Protein AF-U6L0V9-F1 (afdb_monomer)

Secondary structure (DSSP, 8-state):
--S-----HHHHSS--PPP-SEEEESS--SSHHHHHHHHTTSS-TT---EEEE---TT-HHHHHHHHHHHTSPPPP-TTS-HHHHHTTHHHHHHTT-

Nearest PDB structures (foldseek):
  5gi4-assembly1_A  TM=8.929E-01  e=5.999E-05  Escherichia coli K-12
  2hjv-assembly2_B  TM=9.407E-01  e=1.764E-04  Bacillus subtilis
  6l5n-assembly2_B  TM=8.379E-01  e=3.024E-04  Homo sapiens
  5ivl-assembly1_B  TM=7.203E-01  e=1.347E-04  Geobacillus stearothermophilus 10
  6l5l-assembly1_A  TM=7.970E-01  e=3.234E-04  Homo sapiens

Sequence (97 aa):
EARILTATEVGSRGLDIPAVDFVLNFDVPLSSKDYIHRVGRTARAGRNGRALTLVTQYDVEMYQRIEFALGKKMEEYPDLPEEKAMVLHERALEALR

Organism: Eimeria tenella (NCBI:txid5802)

InterPro domains:
  IPR001650 Helicase, C-terminal domain-like [PF00271] (2-46)
  IPR001650 Helicase, C-terminal domain-like [PS51194] (1-85)
  IPR027417 P-loop containing nucleoside triphosphate hydrolase [G3DSA:3.40.50.300] (1-97)
  IPR027417 P-loop containing nucleoside triphosphate hydrolase [SSF52540] (2-83)
  IPR050079 DEAD box RNA helicase [PTHR47959] (3-93)

Solvent-accessible surface area (backbone atoms only — not comparable to full-atom values): 6210 Å² total; per-residue (Å²): 138,82,94,76,85,88,77,55,78,79,58,60,65,89,53,88,73,69,85,35,65,62,36,77,33,79,60,70,47,90,41,48,66,56,42,51,61,55,47,58,42,18,43,58,94,88,43,79,50,43,69,48,67,47,78,57,91,86,39,53,69,46,52,50,49,33,27,60,74,68,74,45,84,82,76,80,64,81,92,60,45,68,78,65,49,56,73,46,45,65,62,55,56,57,76,74,109

Foldseek 3Di:
DDLDDDDDPVVLPPDPQAQDQEFEAAAQDQALVVVCVRQVSYCPPNDHHYYDYDDDPVCVVSQVNNCVVVVHDDDDDPVCPPVNVVVCVVVVVVVVD

Mean predicted aligned error: 5.69 Å

Structure (mmCIF, N/CA/C/O backbone):
data_AF-U6L0V9-F1
#
_entry.id   AF-U6L0V9-F1
#
loop_
_atom_site.group_PDB
_atom_site.id
_atom_site.type_symbol
_atom_site.label_atom_id
_atom_site.label_alt_id
_atom_site.label_comp_id
_atom_site.label_asym_id
_atom_site.label_entity_id
_atom_site.label_seq_id
_atom_site.pdbx_PDB_ins_code
_atom_site.Cartn_x
_atom_site.Cartn_y
_atom_site.Cartn_z
_atom_site.occupancy
_atom_site.B_iso_or_equiv
_atom_site.auth_seq_id
_atom_site.auth_comp_id
_atom_site.auth_asym_id
_atom_site.auth_atom_id
_atom_site.pdbx_PDB_model_num
ATOM 1 N N . GLU A 1 1 ? 10.611 -22.037 -9.974 1.00 63.94 1 GLU A N 1
ATOM 2 C CA . GLU A 1 1 ? 9.940 -20.797 -10.417 1.00 63.94 1 GLU A CA 1
ATOM 3 C C . GLU A 1 1 ? 9.419 -20.073 -9.180 1.00 63.94 1 GLU A C 1
ATOM 5 O O . GLU A 1 1 ? 8.806 -20.726 -8.341 1.00 63.94 1 GLU A O 1
ATOM 10 N N . ALA A 1 2 ? 9.737 -18.790 -8.997 1.00 73.50 2 ALA A N 1
ATOM 11 C CA . ALA A 1 2 ? 9.294 -18.014 -7.837 1.00 73.50 2 ALA A CA 1
ATOM 12 C C . ALA A 1 2 ? 8.072 -17.171 -8.222 1.00 73.50 2 ALA A C 1
ATOM 14 O O . ALA A 1 2 ? 8.122 -16.435 -9.201 1.00 73.50 2 ALA A O 1
ATOM 15 N N . ARG A 1 3 ? 6.975 -17.295 -7.464 1.00 87.31 3 ARG A N 1
ATOM 16 C CA . ARG A 1 3 ? 5.717 -16.558 -7.711 1.00 87.31 3 ARG A CA 1
ATOM 17 C C . ARG A 1 3 ? 5.614 -15.251 -6.925 1.00 87.31 3 ARG A C 1
ATOM 19 O O . ARG A 1 3 ? 4.732 -14.447 -7.193 1.00 87.31 3 ARG A O 1
ATOM 26 N N . ILE A 1 4 ? 6.482 -15.074 -5.931 1.00 89.94 4 ILE A N 1
ATOM 27 C CA . ILE A 1 4 ? 6.471 -13.947 -5.002 1.00 89.94 4 ILE A CA 1
ATOM 28 C C . ILE A 1 4 ? 7.891 -13.400 -4.919 1.00 89.94 4 ILE A C 1
ATOM 30 O O . ILE A 1 4 ? 8.844 -14.163 -4.752 1.00 89.94 4 ILE A O 1
ATOM 34 N N . LEU A 1 5 ? 8.009 -12.079 -5.032 1.00 89.06 5 LEU A N 1
ATOM 35 C CA . LEU A 1 5 ? 9.235 -11.331 -4.795 1.00 89.06 5 LEU A CA 1
ATOM 36 C C . LEU A 1 5 ? 8.992 -10.376 -3.629 1.00 89.06 5 LEU A C 1
ATOM 38 O O . LEU A 1 5 ? 8.120 -9.512 -3.710 1.00 89.06 5 LEU A O 1
ATOM 42 N N . THR A 1 6 ? 9.795 -10.508 -2.580 1.00 88.50 6 THR A N 1
ATOM 43 C CA . THR A 1 6 ? 9.809 -9.571 -1.454 1.00 88.50 6 THR A CA 1
ATOM 44 C C . THR A 1 6 ? 11.019 -8.659 -1.596 1.00 88.50 6 THR A C 1
ATOM 46 O O . THR A 1 6 ? 12.134 -9.139 -1.792 1.00 88.50 6 THR A O 1
ATOM 49 N N . ALA A 1 7 ? 10.814 -7.346 -1.509 1.00 85.50 7 ALA A N 1
ATOM 50 C CA . ALA A 1 7 ? 11.887 -6.365 -1.624 1.00 85.50 7 ALA A CA 1
ATOM 51 C C . ALA A 1 7 ? 11.626 -5.146 -0.734 1.00 85.50 7 ALA A C 1
ATOM 53 O O . ALA A 1 7 ? 10.486 -4.716 -0.572 1.00 85.50 7 ALA A O 1
ATOM 54 N N . THR A 1 8 ? 12.701 -4.566 -0.202 1.00 85.31 8 THR A N 1
ATOM 55 C CA . THR A 1 8 ? 12.695 -3.244 0.442 1.00 85.31 8 THR A CA 1
ATOM 56 C C . THR A 1 8 ? 13.081 -2.161 -0.571 1.00 85.31 8 THR A C 1
ATOM 58 O O . THR A 1 8 ? 13.518 -2.462 -1.687 1.00 85.31 8 THR A O 1
ATOM 61 N N . GLU A 1 9 ? 12.950 -0.880 -0.208 1.00 69.69 9 GLU A N 1
ATOM 62 C CA . GLU A 1 9 ? 13.212 0.235 -1.135 1.00 69.69 9 GLU A CA 1
ATOM 63 C C . GLU A 1 9 ? 14.613 0.212 -1.758 1.00 69.69 9 GLU A C 1
ATOM 65 O O . GLU A 1 9 ? 14.762 0.543 -2.937 1.00 69.69 9 GLU A O 1
ATOM 70 N N . VAL A 1 10 ? 15.618 -0.250 -1.006 1.00 65.38 10 VAL A N 1
ATOM 71 C CA . VAL A 1 10 ? 17.005 -0.388 -1.479 1.00 65.38 10 VAL A CA 1
ATOM 72 C C . VAL A 1 10 ? 17.108 -1.416 -2.607 1.00 65.38 10 VAL A C 1
ATOM 74 O O . VAL A 1 10 ? 17.838 -1.193 -3.567 1.00 65.38 10 VAL A O 1
ATOM 77 N N . GLY A 1 11 ? 16.327 -2.498 -2.547 1.00 57.31 11 GLY A N 1
ATOM 78 C CA . GLY A 1 11 ? 16.280 -3.504 -3.606 1.00 57.31 11 GLY A CA 1
ATOM 79 C C . GLY A 1 11 ? 15.571 -3.014 -4.869 1.00 57.31 11 GLY A C 1
ATOM 80 O O . GLY A 1 11 ? 15.892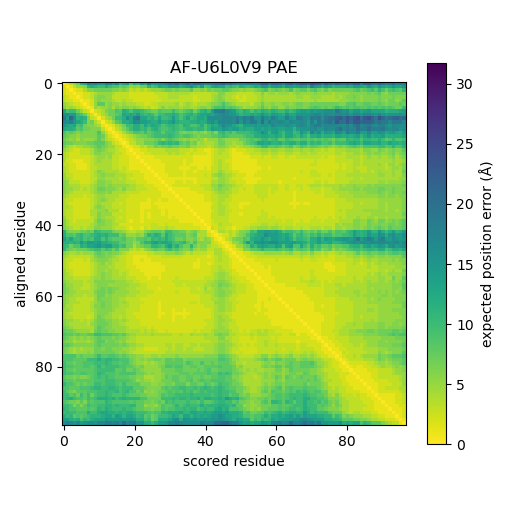 -3.447 -5.962 1.00 57.31 11 GLY A O 1
ATOM 81 N N . SER A 1 12 ? 14.627 -2.079 -4.767 1.00 55.50 12 SER A N 1
ATOM 82 C CA . SER A 1 12 ? 13.791 -1.675 -5.912 1.00 55.50 12 SER A CA 1
ATOM 83 C C . SER A 1 12 ? 14.478 -0.754 -6.934 1.00 55.50 12 SER A C 1
ATOM 85 O O . SER A 1 12 ? 13.986 -0.596 -8.057 1.00 55.50 12 SER A O 1
ATOM 87 N N . ARG A 1 13 ? 15.604 -0.122 -6.571 1.00 62.91 13 ARG A N 1
ATOM 88 C CA . ARG A 1 13 ? 16.340 0.800 -7.450 1.00 62.91 13 ARG A CA 1
ATOM 89 C C . ARG A 1 13 ? 17.378 0.030 -8.261 1.00 62.91 13 ARG A C 1
ATOM 91 O O . ARG A 1 13 ? 18.325 -0.509 -7.709 1.00 62.91 13 ARG A O 1
ATOM 98 N N . GLY A 1 14 ? 17.201 0.005 -9.580 1.00 63.16 14 GLY A N 1
ATOM 99 C CA . GLY A 1 14 ? 18.110 -0.688 -10.499 1.00 63.16 14 GLY A CA 1
ATOM 100 C C . GLY A 1 14 ? 17.763 -2.157 -10.757 1.00 63.16 14 GLY A C 1
ATOM 101 O O . GLY A 1 14 ? 18.340 -2.742 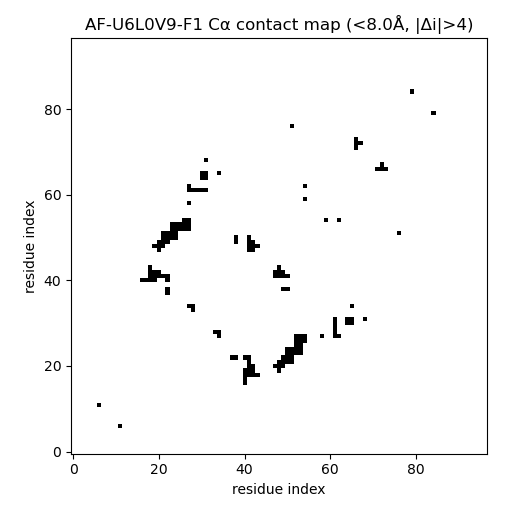-11.667 1.00 63.16 14 GLY A O 1
ATOM 102 N N . LEU A 1 15 ? 16.789 -2.734 -10.039 1.00 70.00 15 LEU A N 1
ATOM 103 C CA . LEU A 1 15 ? 16.189 -4.010 -10.429 1.00 70.00 15 LEU A CA 1
ATOM 104 C C . LEU A 1 15 ? 15.169 -3.792 -11.552 1.00 70.00 15 LEU A C 1
ATOM 106 O O . LEU A 1 15 ? 14.190 -3.051 -11.401 1.00 70.00 15 LEU A O 1
ATOM 110 N N . ASP A 1 16 ? 15.393 -4.471 -12.674 1.00 75.38 16 ASP A N 1
ATOM 111 C CA . ASP A 1 16 ? 14.401 -4.607 -13.735 1.00 75.38 16 ASP A CA 1
ATOM 112 C C . ASP A 1 16 ? 13.359 -5.650 -13.317 1.00 75.38 16 ASP A C 1
ATOM 114 O O . ASP A 1 16 ? 13.490 -6.848 -13.565 1.00 75.38 16 ASP A O 1
ATOM 118 N N . ILE A 1 17 ? 12.357 -5.191 -12.566 1.00 77.94 17 ILE A N 1
ATOM 119 C CA . ILE A 1 17 ? 11.241 -6.036 -12.145 1.00 77.94 17 ILE A CA 1
ATOM 120 C C . ILE A 1 17 ? 10.278 -6.160 -13.335 1.00 77.94 17 ILE A C 1
ATOM 122 O O . ILE A 1 17 ? 9.753 -5.125 -13.774 1.00 77.94 17 ILE A O 1
ATOM 126 N N . PRO A 1 18 ? 10.015 -7.385 -13.836 1.00 76.00 18 PRO A N 1
ATOM 127 C CA . PRO A 1 18 ? 9.063 -7.599 -14.919 1.00 76.00 18 PRO A CA 1
ATOM 128 C C . PRO A 1 18 ? 7.669 -7.109 -14.517 1.00 76.00 18 PRO A C 1
ATOM 130 O O . PRO A 1 18 ? 7.362 -6.949 -13.337 1.00 76.00 18 PRO A O 1
ATOM 133 N N . ALA A 1 19 ? 6.803 -6.866 -15.501 1.00 85.50 19 ALA A N 1
ATOM 134 C CA . ALA A 1 19 ? 5.421 -6.490 -15.220 1.00 85.50 19 ALA A CA 1
ATOM 135 C C . ALA A 1 19 ? 4.744 -7.562 -14.348 1.00 85.50 19 ALA A C 1
ATOM 137 O O . ALA A 1 19 ? 4.704 -8.732 -14.730 1.00 85.50 19 ALA A O 1
ATOM 138 N N . VAL A 1 20 ? 4.213 -7.144 -13.198 1.00 89.19 20 VAL A N 1
ATOM 139 C CA . VAL A 1 20 ? 3.525 -8.022 -12.243 1.00 89.19 20 VAL A CA 1
ATOM 140 C C . VAL A 1 20 ? 2.022 -7.774 -12.263 1.00 89.19 20 VAL A C 1
ATOM 142 O O . VAL A 1 20 ? 1.566 -6.644 -12.455 1.00 89.19 20 VAL A O 1
ATOM 145 N N . ASP A 1 21 ? 1.239 -8.819 -12.012 1.00 91.25 21 ASP A N 1
ATOM 146 C CA . ASP A 1 21 ? -0.224 -8.707 -11.951 1.00 91.25 21 ASP A CA 1
ATOM 147 C C . ASP A 1 21 ? -0.704 -8.025 -10.656 1.00 91.25 21 ASP A C 1
ATOM 149 O O . ASP A 1 21 ? -1.799 -7.458 -10.612 1.00 91.25 21 ASP A O 1
ATOM 153 N N . PHE A 1 22 ? 0.126 -8.046 -9.606 1.00 92.12 22 PHE A N 1
ATOM 154 C CA . PHE A 1 22 ? -0.216 -7.523 -8.288 1.00 92.12 22 PHE A CA 1
ATOM 155 C C . PHE A 1 22 ? 0.982 -6.879 -7.583 1.00 92.12 22 PHE A C 1
ATOM 157 O O . PHE A 1 22 ? 2.088 -7.416 -7.605 1.00 92.12 22 PHE A O 1
ATOM 164 N N . VAL A 1 23 ? 0.742 -5.757 -6.905 1.00 93.19 23 VAL A N 1
ATOM 165 C CA . VAL A 1 23 ? 1.691 -5.113 -5.985 1.00 93.19 23 VAL A CA 1
ATOM 166 C C . VAL A 1 23 ? 1.074 -5.059 -4.589 1.00 93.19 23 VAL A C 1
ATOM 168 O O . VAL A 1 23 ? 0.001 -4.489 -4.409 1.00 93.19 23 VAL A O 1
ATOM 171 N N . LEU A 1 24 ? 1.767 -5.622 -3.597 1.00 94.12 24 LEU A N 1
ATOM 172 C CA . LEU A 1 24 ? 1.409 -5.506 -2.182 1.00 94.12 24 LEU A CA 1
ATOM 173 C C . LEU A 1 24 ? 2.403 -4.573 -1.484 1.00 94.12 24 LEU A C 1
ATOM 175 O O . LEU A 1 24 ? 3.585 -4.895 -1.387 1.00 94.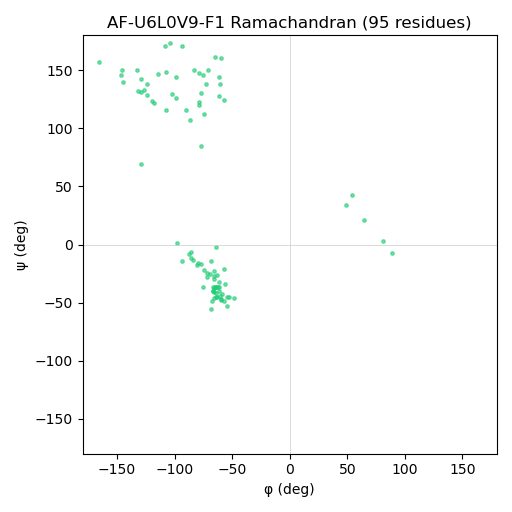12 24 LEU A O 1
ATOM 179 N N . ASN A 1 25 ? 1.935 -3.436 -0.978 1.00 94.44 25 ASN A N 1
ATOM 180 C CA . ASN A 1 25 ? 2.703 -2.626 -0.040 1.00 94.44 25 ASN A CA 1
ATOM 181 C C . ASN A 1 25 ? 2.432 -3.143 1.371 1.00 94.44 25 ASN A C 1
ATOM 183 O O . ASN A 1 25 ? 1.340 -2.937 1.899 1.00 94.44 25 ASN A O 1
ATOM 187 N N . PHE A 1 26 ? 3.420 -3.827 1.949 1.00 92.56 26 PHE A N 1
ATOM 188 C CA . PHE A 1 26 ? 3.342 -4.281 3.336 1.00 92.56 26 PHE A CA 1
ATOM 189 C C . PHE A 1 26 ? 3.330 -3.098 4.313 1.00 92.56 26 PHE A C 1
ATOM 191 O O . PHE A 1 26 ? 2.512 -3.078 5.220 1.00 92.56 26 PHE A O 1
ATOM 198 N N . ASP A 1 27 ? 4.158 -2.085 4.045 1.00 93.00 27 ASP A N 1
ATOM 199 C CA . ASP A 1 27 ? 4.149 -0.798 4.744 1.00 93.00 27 ASP A CA 1
ATOM 200 C C . ASP A 1 27 ? 3.739 0.324 3.785 1.00 93.00 27 ASP A C 1
ATOM 202 O O . ASP A 1 27 ? 4.098 0.307 2.592 1.00 93.00 27 ASP A O 1
ATOM 206 N N . VAL A 1 28 ? 3.040 1.335 4.307 1.00 94.88 28 VAL A N 1
ATOM 207 C CA . VAL A 1 28 ? 2.670 2.528 3.539 1.00 94.88 28 VAL A CA 1
ATOM 208 C C . VAL A 1 28 ? 3.939 3.258 3.071 1.00 94.88 28 VAL A C 1
ATOM 210 O O . VAL A 1 28 ? 4.822 3.547 3.879 1.00 94.88 28 VAL A O 1
ATOM 213 N N . PRO A 1 29 ? 4.080 3.574 1.767 1.00 92.69 29 PRO A N 1
ATOM 214 C CA . PRO A 1 29 ? 5.235 4.324 1.281 1.00 92.69 29 PRO A CA 1
ATOM 215 C C . PRO A 1 29 ? 5.342 5.708 1.936 1.00 92.69 29 PRO A C 1
ATOM 217 O O . PRO A 1 29 ? 4.353 6.433 2.032 1.00 92.69 29 PRO A O 1
ATOM 220 N N . LEU A 1 30 ? 6.564 6.107 2.306 1.00 90.50 30 LEU A N 1
ATOM 221 C CA . LEU A 1 30 ? 6.836 7.384 2.986 1.00 90.50 30 LEU A CA 1
ATOM 222 C C . LEU A 1 30 ? 6.532 8.613 2.113 1.00 90.50 30 LEU A C 1
ATOM 224 O O . LEU A 1 30 ? 6.320 9.717 2.621 1.00 90.50 30 LEU A O 1
ATOM 228 N N . SER A 1 31 ? 6.534 8.436 0.789 1.00 91.31 31 SER A N 1
ATOM 229 C CA . SER A 1 31 ? 6.215 9.480 -0.176 1.00 91.31 31 SER A CA 1
ATOM 230 C C . SER A 1 31 ? 5.236 8.992 -1.244 1.00 91.31 31 SER A C 1
ATOM 232 O O . SE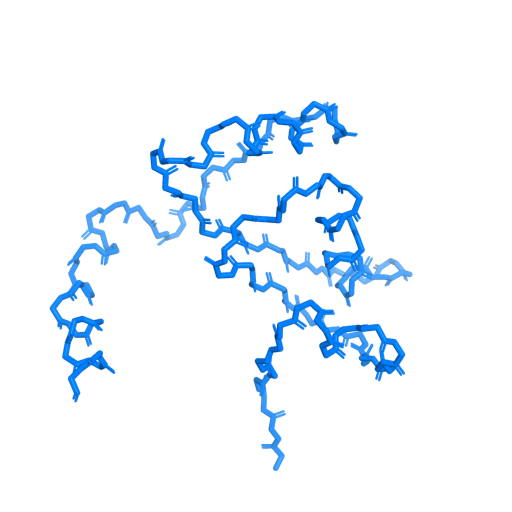R A 1 31 ? 5.240 7.829 -1.658 1.00 91.31 31 SER A O 1
ATOM 234 N N . SER A 1 32 ? 4.423 9.915 -1.761 1.00 93.25 32 SER A N 1
ATOM 235 C CA . SER A 1 32 ? 3.518 9.648 -2.886 1.00 93.25 32 SER A CA 1
ATOM 236 C C . SER A 1 32 ? 4.263 9.238 -4.157 1.00 93.25 32 SER A C 1
ATOM 238 O O . SER A 1 32 ? 3.778 8.405 -4.922 1.00 93.25 32 SER A O 1
ATOM 240 N N . LYS A 1 33 ? 5.472 9.769 -4.364 1.00 91.44 33 LYS A N 1
ATOM 241 C CA . LYS A 1 33 ? 6.343 9.396 -5.482 1.00 91.44 33 LYS A CA 1
ATOM 242 C C . LYS A 1 33 ? 6.749 7.925 -5.405 1.00 91.44 33 LYS A C 1
ATOM 244 O O . LYS A 1 33 ? 6.671 7.226 -6.415 1.00 91.44 33 LYS A O 1
ATOM 249 N N . ASP A 1 34 ? 7.135 7.449 -4.224 1.00 90.94 34 ASP A N 1
ATOM 250 C CA . ASP A 1 34 ? 7.509 6.046 -4.036 1.00 90.94 34 ASP A CA 1
ATOM 251 C C . ASP A 1 34 ? 6.299 5.131 -4.218 1.00 90.94 34 ASP A C 1
ATOM 253 O O . ASP A 1 34 ? 6.405 4.121 -4.914 1.00 90.94 34 ASP A O 1
ATOM 257 N N . TYR A 1 35 ? 5.123 5.524 -3.716 1.00 92.44 35 TYR A N 1
ATOM 258 C CA . TYR A 1 35 ? 3.879 4.806 -3.994 1.00 92.44 35 TYR A CA 1
ATOM 259 C C . TYR A 1 35 ? 3.632 4.652 -5.502 1.00 92.44 35 TYR A C 1
ATOM 261 O O . TYR A 1 35 ? 3.471 3.528 -5.979 1.00 92.44 35 TYR A O 1
ATOM 269 N N . ILE A 1 36 ? 3.670 5.750 -6.267 1.00 91.19 36 ILE A N 1
ATOM 270 C CA . ILE A 1 36 ? 3.445 5.746 -7.724 1.00 91.19 36 ILE A CA 1
ATOM 271 C C . ILE A 1 36 ? 4.462 4.844 -8.434 1.00 91.19 36 ILE A C 1
ATOM 273 O O . ILE A 1 36 ? 4.096 4.066 -9.314 1.00 91.19 36 ILE A O 1
ATOM 277 N N . HIS A 1 37 ? 5.735 4.897 -8.042 1.00 88.62 37 HIS A N 1
ATOM 278 C CA . HIS A 1 37 ? 6.773 4.045 -8.621 1.00 88.62 37 HIS A CA 1
ATOM 279 C C . HIS A 1 37 ? 6.579 2.555 -8.314 1.00 88.62 37 HIS A C 1
ATOM 281 O O . HIS A 1 37 ? 6.867 1.722 -9.180 1.00 88.62 37 HIS A O 1
ATOM 287 N N . ARG A 1 38 ? 6.106 2.216 -7.107 1.00 89.56 38 ARG A N 1
ATOM 288 C CA . ARG A 1 38 ? 5.815 0.835 -6.699 1.00 89.56 38 ARG A CA 1
ATOM 289 C C . ARG A 1 38 ? 4.615 0.286 -7.462 1.00 89.56 38 ARG A C 1
ATOM 291 O O . ARG A 1 38 ? 4.744 -0.722 -8.150 1.00 89.56 38 ARG A O 1
ATOM 298 N N . VAL A 1 39 ? 3.469 0.966 -7.411 1.00 90.62 39 VAL A N 1
ATOM 299 C CA . VAL A 1 39 ? 2.248 0.491 -8.089 1.00 90.62 39 VAL A CA 1
ATOM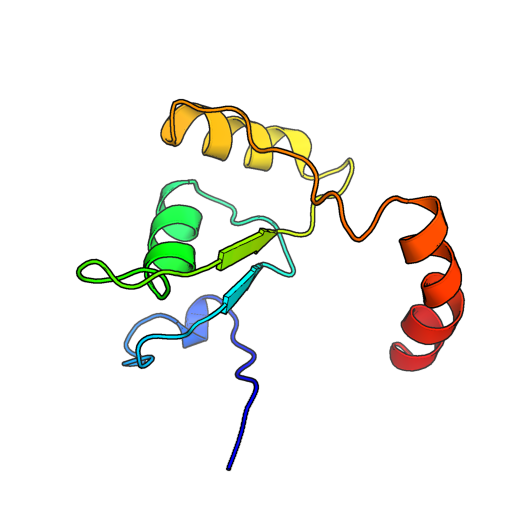 300 C C . VAL A 1 39 ? 2.371 0.565 -9.607 1.00 90.62 39 VAL A C 1
ATOM 302 O O . VAL A 1 39 ? 1.803 -0.258 -10.312 1.00 90.62 39 VAL A O 1
ATOM 305 N N . GLY A 1 40 ? 3.214 1.459 -10.126 1.00 89.25 40 GLY A N 1
ATOM 306 C CA . GLY A 1 40 ? 3.567 1.507 -11.539 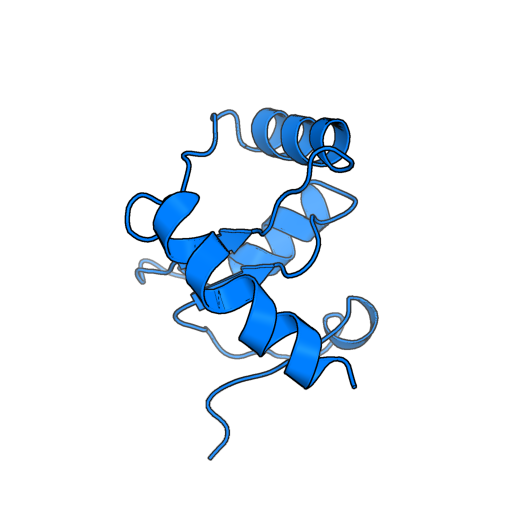1.00 89.25 40 GLY A CA 1
ATOM 307 C C . GLY A 1 40 ? 4.310 0.267 -12.049 1.00 89.25 40 GLY A C 1
ATOM 308 O O . GLY A 1 40 ? 4.638 0.228 -13.231 1.00 89.25 40 GLY A O 1
ATOM 309 N N . ARG A 1 41 ? 4.623 -0.732 -11.209 1.00 88.12 41 ARG A N 1
ATOM 310 C CA . ARG A 1 41 ? 5.112 -2.060 -11.638 1.00 88.12 41 ARG A CA 1
ATOM 311 C C . ARG A 1 41 ? 3.996 -2.992 -12.099 1.00 88.12 41 ARG A C 1
ATOM 313 O O . ARG A 1 41 ? 4.274 -3.951 -12.817 1.00 88.12 41 ARG A O 1
ATOM 320 N N . THR A 1 42 ? 2.754 -2.680 -11.745 1.00 90.00 42 THR A N 1
ATOM 321 C CA . THR A 1 42 ? 1.565 -3.331 -12.290 1.00 90.00 42 THR A CA 1
ATOM 322 C C . THR A 1 42 ? 0.869 -2.431 -13.317 1.00 90.00 42 THR A C 1
ATOM 324 O O . THR A 1 42 ? 1.283 -1.293 -13.539 1.00 90.00 42 THR A O 1
ATOM 327 N N . ALA A 1 43 ? -0.152 -2.962 -13.992 1.00 79.81 43 ALA A N 1
ATOM 328 C CA . ALA A 1 43 ? -1.040 -2.244 -14.912 1.00 79.81 43 ALA A CA 1
ATOM 329 C C . ALA A 1 43 ? -0.352 -1.352 -15.981 1.00 79.81 43 ALA A C 1
ATOM 331 O O . ALA A 1 43 ? -0.853 -0.287 -16.345 1.00 79.81 43 ALA A O 1
ATOM 332 N N . ARG A 1 44 ? 0.822 -1.752 -16.497 1.00 76.62 44 ARG A N 1
ATOM 333 C CA . ARG A 1 44 ? 1.520 -1.016 -17.571 1.00 76.62 44 ARG A CA 1
ATOM 334 C C . ARG A 1 44 ? 0.916 -1.307 -18.948 1.00 76.62 44 ARG A C 1
ATOM 336 O O . ARG A 1 44 ? 0.508 -2.432 -19.226 1.00 76.62 44 ARG A O 1
ATOM 343 N N . ALA A 1 45 ? 0.945 -0.305 -19.831 1.00 74.75 45 ALA A N 1
ATOM 344 C CA . ALA A 1 45 ? 0.626 -0.434 -21.259 1.00 74.75 45 ALA A CA 1
ATOM 345 C C . ALA A 1 45 ? -0.753 -1.065 -21.562 1.00 74.75 45 ALA A C 1
ATOM 347 O O . ALA A 1 45 ? -0.877 -1.911 -22.443 1.00 74.75 45 ALA A O 1
ATOM 348 N N . GLY A 1 46 ? -1.790 -0.672 -20.816 1.00 72.31 46 GLY A N 1
ATOM 349 C CA . GLY A 1 46 ? -3.165 -1.144 -21.034 1.00 72.31 46 GLY A CA 1
ATOM 350 C C . GLY A 1 46 ? -3.475 -2.521 -20.440 1.00 72.31 46 GLY A C 1
ATOM 351 O O . GLY A 1 46 ? -4.585 -3.018 -20.605 1.00 72.31 46 GLY A O 1
ATOM 352 N N . ARG A 1 47 ? -2.525 -3.141 -19.729 1.00 80.06 47 ARG A N 1
ATOM 353 C CA . ARG A 1 47 ? -2.791 -4.348 -18.939 1.00 80.06 47 ARG A CA 1
ATOM 354 C C . ARG A 1 47 ? -3.538 -3.986 -17.660 1.00 80.06 47 ARG A C 1
ATOM 356 O O . ARG A 1 47 ? -3.278 -2.948 -17.057 1.00 80.06 47 ARG A O 1
ATOM 363 N N . ASN A 1 48 ? -4.418 -4.880 -17.221 1.00 83.94 48 ASN A N 1
ATOM 364 C CA . ASN A 1 48 ? -5.014 -4.793 -15.893 1.00 83.94 48 ASN A CA 1
ATOM 365 C C . ASN A 1 48 ? -3.963 -5.124 -14.830 1.00 83.94 48 ASN A C 1
ATOM 367 O O . ASN A 1 48 ? -3.036 -5.898 -15.072 1.00 83.94 48 ASN A O 1
ATOM 371 N N . GLY A 1 49 ? -4.116 -4.537 -13.652 1.00 89.31 49 GLY A N 1
ATOM 372 C CA . GLY A 1 49 ? -3.214 -4.751 -12.536 1.00 89.31 49 GLY A CA 1
ATOM 373 C C . GLY A 1 49 ? -3.823 -4.230 -11.250 1.00 89.31 49 GLY A C 1
ATOM 374 O O . GLY A 1 49 ? -4.729 -3.394 -11.278 1.00 89.31 49 GLY A O 1
ATOM 375 N N . ARG A 1 50 ? -3.365 -4.759 -10.120 1.00 91.44 50 ARG A N 1
ATOM 376 C CA . ARG A 1 50 ? -3.927 -4.440 -8.807 1.00 91.44 50 ARG A CA 1
ATOM 377 C C . ARG A 1 50 ? -2.828 -4.037 -7.839 1.00 91.44 50 ARG A C 1
ATOM 379 O O . ARG A 1 50 ? -1.741 -4.609 -7.842 1.00 91.44 50 ARG A O 1
ATOM 386 N N . ALA A 1 51 ? -3.136 -3.062 -6.996 1.00 92.69 51 ALA A N 1
ATOM 387 C CA . ALA A 1 51 ? -2.282 -2.671 -5.891 1.00 92.69 51 ALA A CA 1
ATOM 388 C C . ALA A 1 51 ? -3.094 -2.683 -4.598 1.00 92.69 51 ALA A C 1
ATOM 390 O O . ALA A 1 51 ? -4.205 -2.155 -4.569 1.00 92.69 51 ALA A O 1
ATOM 391 N N . LEU A 1 52 ? -2.533 -3.280 -3.552 1.00 94.12 52 LEU A N 1
ATOM 392 C CA . LEU A 1 52 ? -3.074 -3.256 -2.199 1.00 94.12 52 LEU A CA 1
ATOM 393 C C . LEU A 1 52 ? -2.004 -2.710 -1.263 1.00 94.12 52 LEU A C 1
ATOM 395 O O . LEU A 1 52 ? -0.831 -3.060 -1.383 1.00 94.12 52 LEU A O 1
ATOM 399 N N . THR A 1 53 ? -2.415 -1.861 -0.335 1.00 94.44 53 THR A N 1
ATOM 400 C CA . THR A 1 53 ? -1.536 -1.322 0.697 1.00 94.44 53 THR A CA 1
ATOM 401 C C . THR A 1 53 ? -2.144 -1.634 2.045 1.00 94.44 53 THR A C 1
ATOM 403 O O . THR A 1 53 ? -3.319 -1.344 2.258 1.00 94.44 53 THR A O 1
ATOM 406 N N . LEU A 1 54 ? -1.353 -2.224 2.935 1.00 92.94 54 LEU A N 1
ATOM 407 C CA . LEU A 1 54 ? -1.742 -2.367 4.329 1.00 92.94 54 LEU A CA 1
ATOM 408 C C . LEU A 1 54 ? -1.548 -1.011 5.010 1.00 92.94 54 LEU A C 1
ATOM 410 O O . LEU A 1 54 ? -0.515 -0.367 4.832 1.00 92.94 54 LEU A O 1
ATOM 414 N N . VAL A 1 55 ? -2.571 -0.559 5.728 1.00 92.94 55 VAL A N 1
ATOM 415 C CA . VAL A 1 55 ? -2.606 0.752 6.378 1.00 92.94 55 VAL A CA 1
ATOM 416 C C . VAL A 1 55 ? -2.992 0.536 7.830 1.00 92.94 55 VAL A C 1
ATOM 418 O O . VAL A 1 55 ? -3.967 -0.157 8.119 1.00 92.94 55 VAL A O 1
ATOM 421 N N . THR A 1 56 ? -2.241 1.135 8.745 1.00 91.88 56 THR A N 1
ATOM 422 C CA . THR A 1 56 ? -2.556 1.156 10.171 1.00 91.88 56 THR A CA 1
ATOM 423 C C . THR A 1 56 ? -3.003 2.550 10.605 1.00 91.88 56 THR A C 1
ATOM 425 O O . THR A 1 56 ? -2.845 3.539 9.886 1.00 91.88 56 THR A O 1
ATOM 428 N N . GLN A 1 57 ? -3.506 2.658 11.835 1.00 92.12 57 GLN A N 1
ATOM 429 C CA . GLN A 1 57 ? -3.826 3.949 12.456 1.00 92.12 57 GLN A CA 1
ATOM 430 C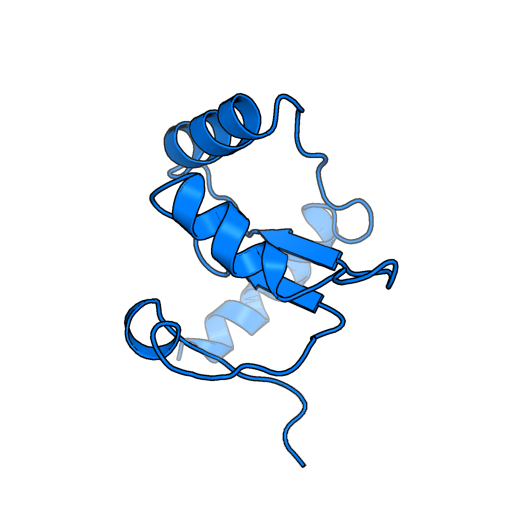 C . GLN A 1 57 ? -2.631 4.922 12.524 1.00 92.12 57 GLN A C 1
ATOM 432 O O . GLN A 1 57 ? -2.834 6.128 12.637 1.00 92.12 57 GLN A O 1
ATOM 437 N N . TYR A 1 58 ? -1.393 4.423 12.444 1.00 95.00 58 TYR A N 1
ATOM 438 C CA . TYR A 1 58 ? -0.182 5.245 12.491 1.00 95.00 58 TYR A CA 1
ATOM 439 C C . TYR A 1 58 ? 0.218 5.805 11.119 1.00 95.00 58 TYR A C 1
ATOM 441 O O . TYR A 1 58 ? 1.037 6.718 11.044 1.00 95.00 58 TYR A O 1
ATOM 449 N N . ASP A 1 59 ? -0.392 5.314 10.038 1.00 94.88 59 ASP A N 1
ATOM 450 C CA . ASP A 1 59 ? -0.025 5.674 8.666 1.00 94.88 59 ASP A CA 1
ATOM 451 C C . ASP A 1 59 ? -0.913 6.767 8.059 1.00 94.88 59 ASP A C 1
ATOM 453 O O . ASP A 1 59 ? -0.728 7.144 6.901 1.00 94.88 59 ASP A O 1
ATOM 457 N N . VAL A 1 60 ? -1.880 7.288 8.824 1.00 93.31 60 VAL A N 1
ATOM 458 C CA . VAL A 1 60 ? -2.953 8.171 8.332 1.00 93.31 60 VAL A CA 1
ATOM 459 C C . VAL A 1 60 ? -2.410 9.364 7.547 1.00 93.31 60 VAL A C 1
ATOM 461 O O . VAL A 1 60 ? -2.908 9.660 6.462 1.00 93.31 60 VAL A O 1
ATOM 464 N N . GLU A 1 61 ? -1.368 10.028 8.046 1.00 94.56 61 GLU A N 1
ATOM 465 C CA . GLU A 1 61 ? -0.785 11.186 7.363 1.00 94.56 61 GLU A CA 1
ATOM 466 C C . GLU A 1 61 ? -0.142 10.799 6.020 1.00 94.56 61 GLU A C 1
ATOM 468 O O . GLU A 1 61 ? -0.368 11.454 4.999 1.00 94.56 61 GLU A O 1
ATOM 473 N N . MET A 1 62 ? 0.643 9.718 5.999 1.00 94.81 62 MET A N 1
ATOM 474 C CA . MET A 1 62 ? 1.305 9.226 4.787 1.00 94.81 62 MET A CA 1
ATOM 475 C C . MET A 1 62 ? 0.274 8.779 3.750 1.00 94.81 62 MET A C 1
ATOM 477 O O . MET A 1 62 ? 0.346 9.178 2.587 1.00 94.81 62 MET A O 1
ATOM 481 N N . TYR A 1 63 ? -0.736 8.035 4.191 1.00 94.75 63 TYR A N 1
ATOM 482 C CA . TYR A 1 63 ? -1.864 7.608 3.377 1.00 94.75 63 TYR A CA 1
ATOM 483 C C . TYR A 1 63 ? -2.612 8.798 2.752 1.00 94.75 63 TYR A C 1
ATOM 485 O O . TYR A 1 63 ? -2.801 8.839 1.535 1.00 94.75 63 TYR A O 1
ATOM 493 N N . GLN A 1 64 ? -2.957 9.818 3.544 1.00 95.25 64 GLN A N 1
ATOM 494 C CA . GLN A 1 64 ? -3.660 11.010 3.055 1.00 95.25 64 GLN A CA 1
ATOM 495 C C . GLN A 1 64 ? -2.834 11.814 2.044 1.00 95.25 64 GLN A C 1
ATOM 497 O O . GLN A 1 64 ? -3.385 12.328 1.069 1.00 95.25 64 GLN A O 1
ATOM 502 N N . ARG A 1 65 ? -1.510 11.900 2.224 1.00 95.56 65 ARG A N 1
ATOM 503 C CA . ARG A 1 65 ? -0.614 12.522 1.233 1.00 95.56 65 ARG A CA 1
ATOM 504 C C . ARG A 1 65 ? -0.634 11.771 -0.098 1.00 95.56 65 ARG A C 1
ATOM 506 O O . ARG A 1 65 ? -0.562 12.405 -1.151 1.00 95.56 65 ARG A O 1
ATOM 513 N N . ILE A 1 66 ? -0.736 10.441 -0.067 1.00 96.06 66 ILE A N 1
ATOM 514 C CA . ILE A 1 66 ? -0.864 9.629 -1.282 1.00 96.06 66 ILE A CA 1
ATOM 515 C C . ILE A 1 66 ? -2.219 9.891 -1.950 1.00 96.06 66 ILE A C 1
ATOM 517 O O . ILE A 1 66 ? -2.240 10.182 -3.143 1.00 96.06 66 ILE A O 1
ATOM 521 N N . GLU A 1 67 ? -3.331 9.858 -1.210 1.00 96.06 67 GLU A N 1
ATOM 522 C CA . GLU A 1 67 ? -4.663 10.185 -1.754 1.00 96.06 67 GLU A CA 1
ATOM 523 C C . GLU A 1 67 ? -4.692 11.567 -2.413 1.00 96.06 67 GLU A C 1
ATOM 525 O O . GLU A 1 67 ? -5.183 11.721 -3.533 1.00 96.06 67 GLU A O 1
ATOM 530 N N . PHE A 1 68 ? -4.114 12.567 -1.740 1.00 96.62 68 PHE A N 1
ATOM 531 C CA . PHE A 1 68 ? -4.009 13.926 -2.259 1.00 96.62 68 PHE A CA 1
ATOM 532 C C . PHE A 1 68 ? -3.231 13.969 -3.578 1.00 96.62 68 PHE A C 1
ATOM 534 O O . PHE A 1 68 ? -3.697 14.557 -4.550 1.00 96.62 68 PHE A O 1
ATOM 541 N N . ALA A 1 69 ? -2.077 13.299 -3.644 1.00 95.12 69 ALA A N 1
ATOM 542 C CA . ALA A 1 69 ? -1.263 13.243 -4.855 1.00 95.12 69 ALA A CA 1
ATOM 543 C C . ALA A 1 69 ? -1.946 12.497 -6.016 1.00 95.12 69 ALA A C 1
ATOM 545 O O . ALA A 1 69 ? -1.691 12.812 -7.176 1.00 95.12 69 ALA A O 1
ATOM 546 N N . LEU A 1 70 ? -2.804 11.518 -5.718 1.00 93.44 70 LEU A N 1
ATOM 547 C CA . LEU A 1 70 ? -3.583 10.782 -6.718 1.00 93.44 70 LEU A CA 1
ATOM 548 C C . LEU A 1 70 ? -4.880 11.498 -7.121 1.00 93.44 70 LEU A C 1
ATOM 550 O O . LEU A 1 70 ? -5.512 11.088 -8.093 1.00 93.44 70 LEU A O 1
ATOM 554 N N . GLY A 1 71 ? -5.304 12.520 -6.373 1.00 95.88 71 GLY A N 1
ATOM 555 C CA . GLY A 1 71 ? -6.570 13.218 -6.596 1.00 95.88 71 GLY A CA 1
ATOM 556 C C . GLY A 1 71 ? -7.807 12.341 -6.379 1.00 95.88 71 GLY A C 1
ATOM 557 O O . GLY A 1 71 ? -8.872 12.649 -6.910 1.00 95.88 71 GLY A O 1
ATOM 558 N N . LYS A 1 72 ? -7.685 11.237 -5.631 1.00 93.38 72 LYS A N 1
ATOM 559 C CA . LYS A 1 72 ? -8.796 10.325 -5.337 1.00 93.38 72 LYS A CA 1
ATOM 560 C C . LYS A 1 72 ? -8.676 9.723 -3.944 1.00 93.38 72 LYS A C 1
ATOM 562 O O . LYS A 1 72 ? -7.571 9.496 -3.452 1.00 93.38 72 LYS A O 1
ATOM 567 N N . LYS A 1 73 ? -9.827 9.415 -3.349 1.00 94.62 73 LYS A N 1
ATOM 568 C CA . LYS A 1 73 ? -9.894 8.570 -2.157 1.00 94.62 73 LYS A CA 1
ATOM 569 C C . LYS A 1 73 ? -9.609 7.123 -2.538 1.00 94.62 73 LYS A C 1
ATOM 571 O O . LYS A 1 73 ? -10.056 6.681 -3.599 1.00 94.62 73 LYS A O 1
ATOM 576 N N . MET A 1 74 ? -8.826 6.416 -1.726 1.00 91.50 74 MET A N 1
ATOM 577 C CA . MET A 1 74 ? -8.719 4.968 -1.888 1.00 91.50 74 MET A CA 1
ATOM 578 C C . MET A 1 74 ? -9.886 4.293 -1.184 1.00 91.50 74 MET A C 1
ATOM 580 O O . MET A 1 74 ? -10.432 4.804 -0.208 1.00 91.50 74 MET A O 1
ATOM 584 N N . GLU A 1 75 ? -10.272 3.149 -1.725 1.00 91.31 75 GLU A N 1
ATOM 585 C CA . GLU A 1 75 ? -11.353 2.338 -1.194 1.00 91.31 75 GLU A CA 1
ATOM 586 C C . GLU A 1 75 ? -10.761 1.208 -0.361 1.00 91.31 75 GLU A C 1
ATOM 588 O O . GLU A 1 75 ? -9.706 0.655 -0.691 1.00 91.31 75 GLU A O 1
ATOM 593 N N . GLU A 1 76 ? -11.453 0.869 0.720 1.00 90.19 76 GLU A N 1
ATOM 594 C CA . GLU A 1 76 ? -11.154 -0.333 1.481 1.00 90.19 76 GLU A CA 1
ATOM 595 C C . GLU A 1 76 ? -11.336 -1.570 0.596 1.00 90.19 76 GLU A C 1
ATOM 597 O O . GLU A 1 76 ? -12.209 -1.616 -0.274 1.00 90.19 76 GLU A O 1
ATOM 602 N N . TYR A 1 77 ? -10.490 -2.581 0.796 1.00 89.88 77 TYR A N 1
ATOM 603 C CA . TYR A 1 77 ? -10.552 -3.787 -0.013 1.00 89.88 77 TYR A CA 1
ATOM 604 C C . TYR A 1 77 ? -11.760 -4.655 0.394 1.00 89.88 77 TYR A C 1
ATOM 606 O O . TYR A 1 77 ? -11.749 -5.231 1.481 1.00 89.88 77 TYR A O 1
ATOM 614 N N . PRO A 1 78 ? -12.784 -4.816 -0.467 1.00 86.88 78 PRO A N 1
ATOM 615 C CA . PRO A 1 78 ? -14.090 -5.324 -0.037 1.00 86.88 78 PRO A CA 1
ATOM 616 C C . PRO A 1 78 ? -14.095 -6.817 0.314 1.00 86.88 78 PRO A C 1
ATOM 618 O O . PRO A 1 78 ? -14.947 -7.277 1.072 1.00 86.88 78 PRO A O 1
ATOM 621 N N . ASP A 1 79 ? -13.159 -7.597 -0.232 1.00 87.50 79 ASP A N 1
ATOM 622 C CA . ASP A 1 79 ? -13.166 -9.054 -0.052 1.00 87.50 79 ASP A CA 1
ATOM 623 C C . ASP A 1 79 ? -12.605 -9.490 1.311 1.00 87.50 79 ASP A C 1
ATOM 625 O O . ASP A 1 79 ? -12.829 -10.632 1.736 1.00 87.50 79 ASP A O 1
ATOM 629 N N . LEU A 1 80 ? -11.898 -8.589 2.004 1.00 84.75 80 LEU A N 1
ATOM 630 C CA . LEU A 1 80 ? -11.245 -8.844 3.284 1.00 84.75 80 LEU A CA 1
ATOM 631 C C . LEU A 1 80 ? -11.627 -7.772 4.323 1.00 84.75 80 LEU A C 1
ATOM 633 O O . LEU A 1 80 ? -10.774 -6.972 4.701 1.00 84.75 80 LEU A O 1
ATOM 637 N N . PRO A 1 81 ? -12.890 -7.761 4.791 1.00 86.69 81 PRO A N 1
ATOM 638 C CA . PRO A 1 81 ? -13.294 -6.918 5.908 1.00 86.69 81 PRO A CA 1
ATOM 639 C C . PRO A 1 81 ? -12.576 -7.339 7.196 1.00 86.69 81 PRO A C 1
ATOM 641 O O . PRO A 1 81 ? -12.076 -8.469 7.307 1.00 86.69 81 PRO A O 1
ATOM 644 N N . GLU A 1 82 ? -12.565 -6.437 8.175 1.00 84.69 82 GLU A N 1
ATOM 645 C CA . GLU A 1 82 ? -11.868 -6.597 9.453 1.00 84.69 82 GLU A CA 1
ATOM 646 C C . GLU A 1 82 ? -12.162 -7.948 10.116 1.00 84.69 82 GLU A C 1
ATOM 648 O O . GLU A 1 82 ? -11.235 -8.668 10.484 1.00 84.69 82 GLU A O 1
ATOM 653 N N . GLU A 1 83 ? -13.422 -8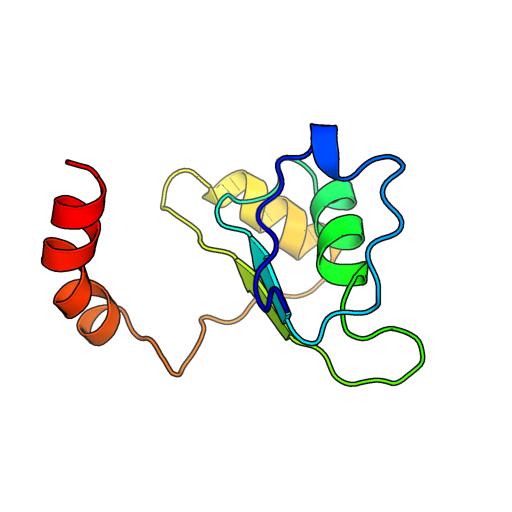.381 10.173 1.00 88.19 83 GLU A N 1
ATOM 654 C CA . GLU A 1 83 ? -13.794 -9.630 10.841 1.00 88.19 83 GLU A CA 1
ATOM 655 C C . GLU A 1 83 ? -13.133 -10.851 10.192 1.00 88.19 83 GLU A C 1
ATOM 657 O O . GLU A 1 83 ? -12.726 -11.783 10.885 1.00 88.19 83 GLU A O 1
ATOM 662 N N . LYS A 1 84 ? -12.979 -10.849 8.860 1.00 87.94 84 LYS A N 1
ATOM 663 C CA . LYS A 1 84 ? -12.287 -11.932 8.145 1.00 87.94 84 LYS A CA 1
ATOM 664 C C . LYS A 1 84 ? -10.775 -11.848 8.317 1.00 87.94 84 LYS A C 1
ATOM 666 O O . LYS A 1 84 ? -10.126 -12.889 8.412 1.00 87.94 84 LYS A O 1
ATOM 671 N N . ALA A 1 85 ? -10.218 -10.639 8.349 1.00 85.44 85 ALA A N 1
ATOM 672 C CA . ALA A 1 85 ? -8.794 -10.434 8.584 1.00 85.44 85 ALA A CA 1
ATOM 673 C C . ALA A 1 85 ? -8.391 -10.906 9.991 1.00 85.44 85 ALA A C 1
ATOM 675 O O . ALA A 1 85 ? -7.387 -11.602 10.147 1.00 85.44 85 ALA A O 1
ATOM 676 N N . MET A 1 86 ? -9.210 -10.609 11.003 1.00 87.69 86 MET A N 1
ATOM 677 C CA . MET A 1 86 ? -8.919 -10.918 12.404 1.00 87.69 86 MET A CA 1
ATOM 678 C C . MET A 1 86 ? -8.878 -12.420 12.708 1.00 87.69 86 MET A C 1
ATOM 680 O O . MET A 1 86 ? -8.113 -12.837 13.573 1.00 87.69 86 MET A O 1
ATOM 684 N N . VAL A 1 87 ? -9.590 -13.265 11.955 1.00 90.25 87 VAL A N 1
ATOM 685 C CA . VAL A 1 87 ? -9.477 -14.736 12.082 1.00 90.25 87 VAL A CA 1
ATOM 686 C C . VAL A 1 87 ? -8.070 -15.240 11.731 1.00 90.25 87 VAL A C 1
ATOM 688 O O . VAL A 1 87 ? -7.634 -16.282 12.219 1.00 90.25 87 VAL A O 1
ATOM 691 N N . LEU A 1 88 ? -7.325 -14.507 10.900 1.00 87.69 88 LEU A N 1
ATOM 692 C CA . LEU A 1 88 ? -5.947 -14.850 10.543 1.00 87.69 88 LEU A CA 1
ATOM 693 C C . LEU A 1 88 ? -4.919 -14.312 11.547 1.00 87.69 88 LEU A C 1
ATOM 695 O O . LEU A 1 88 ? -3.742 -14.648 11.427 1.00 87.69 88 LEU A O 1
ATOM 699 N N . HIS A 1 89 ? -5.340 -13.509 12.529 1.00 85.88 89 HIS A N 1
ATOM 700 C CA . HIS A 1 89 ? -4.439 -12.811 13.441 1.00 85.88 89 HIS A CA 1
ATOM 701 C C . HIS A 1 89 ? -3.543 -13.769 14.232 1.00 85.88 89 HIS A C 1
ATOM 703 O O . HIS A 1 89 ? -2.327 -13.593 14.239 1.00 85.88 89 HIS A O 1
ATOM 709 N N . GLU A 1 90 ? -4.106 -14.828 14.824 1.00 87.12 90 GLU A N 1
ATOM 710 C CA . GLU A 1 90 ? -3.315 -15.811 15.580 1.00 87.12 90 GLU A CA 1
ATOM 711 C C . GLU A 1 90 ? -2.263 -16.494 14.700 1.00 87.12 90 GLU A C 1
ATOM 713 O O . GLU A 1 90 ? -1.096 -16.570 15.076 1.00 87.12 90 GLU A O 1
ATOM 718 N N . ARG A 1 91 ? -2.639 -16.899 13.481 1.00 89.06 91 ARG A N 1
ATOM 719 C CA . ARG A 1 91 ? -1.714 -17.535 12.527 1.00 89.06 91 ARG A CA 1
ATOM 720 C C . ARG A 1 91 ? -0.609 -16.577 12.078 1.00 89.06 91 ARG A C 1
ATOM 722 O O . ARG A 1 91 ? 0.526 -16.998 11.875 1.00 89.06 91 ARG A O 1
ATOM 729 N N . ALA A 1 92 ? -0.929 -15.293 11.915 1.00 85.62 92 ALA A N 1
ATOM 730 C CA . ALA A 1 92 ? 0.060 -14.269 11.594 1.00 85.62 92 ALA A CA 1
ATOM 731 C C . ALA A 1 92 ? 1.042 -14.048 12.756 1.00 85.62 92 ALA A C 1
ATOM 733 O O . ALA A 1 92 ? 2.241 -13.925 12.517 1.00 85.62 92 ALA A O 1
ATOM 734 N N . LEU A 1 93 ? 0.561 -14.056 14.006 1.00 86.00 93 LEU A N 1
ATOM 735 C CA . LEU A 1 93 ? 1.413 -13.966 15.195 1.00 86.00 93 LEU A CA 1
ATOM 736 C C . LEU A 1 93 ? 2.303 -15.200 15.375 1.00 86.00 93 LEU A C 1
ATOM 738 O O . LEU A 1 93 ? 3.446 -15.065 15.803 1.00 86.00 93 LEU A O 1
ATOM 742 N N . GLU A 1 94 ? 1.811 -16.394 15.043 1.00 90.00 94 GLU A N 1
ATOM 743 C CA . GLU A 1 94 ? 2.622 -17.617 15.047 1.00 90.00 94 GLU A CA 1
ATOM 744 C C . GLU A 1 94 ? 3.784 -17.539 14.058 1.00 90.00 94 GLU A C 1
ATOM 746 O O . GLU A 1 94 ? 4.887 -17.946 14.399 1.00 90.00 94 GLU A O 1
ATOM 751 N N . ALA A 1 95 ? 3.568 -16.975 12.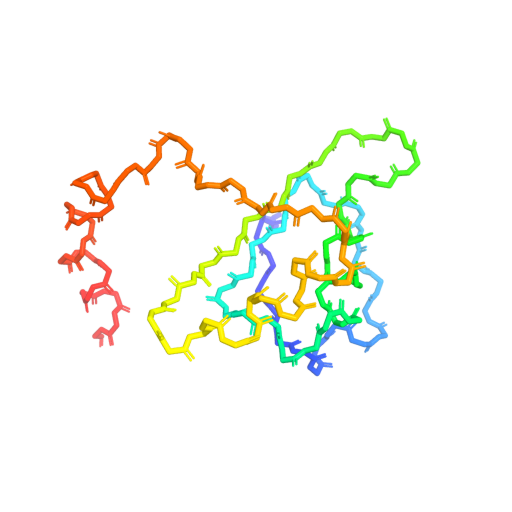868 1.00 81.75 95 ALA A N 1
ATOM 752 C CA . ALA A 1 95 ? 4.613 -16.825 11.854 1.00 81.75 95 ALA A CA 1
ATOM 753 C C . ALA A 1 95 ? 5.714 -15.812 12.232 1.00 81.75 95 ALA A C 1
ATOM 755 O O . ALA A 1 95 ? 6.753 -15.770 11.575 1.00 81.75 95 ALA A O 1
ATOM 756 N N . LEU A 1 96 ? 5.480 -14.985 13.257 1.00 75.12 96 LEU A N 1
ATOM 757 C CA . LEU A 1 96 ? 6.467 -14.054 13.811 1.00 75.12 96 LEU A CA 1
ATOM 758 C C . LEU A 1 96 ? 7.343 -14.685 14.907 1.00 75.12 96 LEU A C 1
ATOM 760 O O . LEU A 1 96 ? 8.281 -14.030 15.364 1.00 75.12 96 LEU A O 1
ATOM 764 N N . ARG A 1 97 ? 7.026 -15.908 15.352 1.00 63.38 97 ARG A N 1
ATOM 765 C CA . ARG A 1 97 ? 7.831 -16.681 16.309 1.00 63.38 97 ARG A CA 1
ATOM 766 C C . ARG A 1 97 ? 8.877 -17.522 15.588 1.00 63.38 97 ARG A C 1
ATOM 768 O O . ARG A 1 97 ? 9.991 -17.619 16.145 1.00 63.38 97 ARG A O 1
#

pLDDT: mean 86.7, std 9.31, range [55.5, 96.62]

Radius of gyration: 14.77 Å; Cα contacts (8 Å, |Δi|>4): 78; chains: 1; bounding box: 32×35×38 Å